Protein AF-A0AAU4BFC9-F1 (afdb_monomer_lite)

Sequence (122 aa):
MDCEIYEQSERIRELGVGISTLPNAVRELAELGLLDRLAAAGIPTRELIYAHRRGQEIMRNPCGRYAGFDYPQVSVHRGRLQGVLLEAVRGTARPGRRADRASAHRVRAGRGARPRRLQRPR

pLDDT: mean 82.02, std 22.93, range [33.09, 98.5]

Foldseek 3Di:
DKDKDWDQALDQALDAAKDKDAFVNLVVCVVLVLNVQLVVQFPQFQWDFDAPPVRDTPDIAGAAVNNPHPGTITTGRSSSVVVSVVVSQQVQFDDDDDDDDDRIDMGIGHDDDDDDDDDDDD

Secondary structure (DSSP, 8-state):
--EEEEESSSS------EEEE-HHHHHHHHHTT-HHHHHHHEEE--EEEEE-TTS-EEEEEE-GGGGT-SS--EEEEHHHHHHHHHHHHHHHBPPPPP--SSS-EEEEE--PPPPPP-PPP-

Radius of gyration: 18.98 Å; chains: 1; bounding box: 38×50×52 Å

Structure (mmCIF, N/CA/C/O backbone):
data_AF-A0AAU4BFC9-F1
#
_entry.id   AF-A0AAU4BFC9-F1
#
loop_
_atom_site.group_PDB
_atom_site.id
_atom_site.type_symbol
_atom_site.label_atom_id
_atom_site.label_alt_id
_atom_site.label_comp_id
_atom_site.label_asym_id
_atom_site.label_entity_id
_atom_site.label_seq_id
_atom_site.pdbx_PDB_ins_code
_atom_site.Cartn_x
_atom_site.Cartn_y
_atom_site.Cartn_z
_atom_site.occupancy
_atom_site.B_iso_or_equiv
_atom_site.auth_seq_id
_atom_site.auth_comp_id
_atom_site.auth_asym_id
_atom_site.auth_atom_id
_atom_site.pdbx_PDB_model_num
ATOM 1 N N . MET A 1 1 ? -8.289 -9.318 21.969 1.00 72.06 1 MET A N 1
ATOM 2 C CA . MET A 1 1 ? -8.025 -8.541 23.199 1.00 72.06 1 MET A CA 1
ATOM 3 C C . MET A 1 1 ? -8.770 -7.225 23.069 1.00 72.06 1 MET A C 1
ATOM 5 O O . MET A 1 1 ? -9.061 -6.859 21.936 1.00 72.06 1 MET A O 1
ATOM 9 N N . ASP A 1 2 ? -9.117 -6.572 24.173 1.00 84.25 2 ASP A N 1
ATOM 10 C CA . ASP A 1 2 ? -9.661 -5.210 24.113 1.00 84.25 2 ASP A CA 1
ATOM 11 C C . ASP A 1 2 ? -8.486 -4.225 24.017 1.00 84.25 2 ASP A C 1
ATOM 13 O O . ASP A 1 2 ? -7.453 -4.446 24.649 1.00 84.25 2 ASP A O 1
ATOM 17 N N . CYS A 1 3 ? -8.613 -3.188 23.185 1.00 85.12 3 CYS A N 1
ATOM 18 C CA . CYS A 1 3 ? -7.540 -2.231 22.905 1.00 85.12 3 CYS A CA 1
ATOM 19 C C . CYS A 1 3 ? -8.095 -0.805 22.798 1.00 85.12 3 CYS A C 1
ATOM 21 O O . CYS A 1 3 ? -9.174 -0.577 22.238 1.00 85.12 3 CYS A O 1
ATOM 23 N N . GLU A 1 4 ? -7.332 0.152 23.322 1.00 87.31 4 GLU A N 1
ATOM 24 C CA . GLU A 1 4 ? -7.572 1.583 23.168 1.00 87.31 4 GLU A CA 1
ATOM 25 C C . GLU A 1 4 ? -6.408 2.216 22.411 1.00 87.31 4 GLU A C 1
ATOM 27 O O . GLU A 1 4 ? -5.244 1.953 22.714 1.00 87.31 4 GLU A O 1
ATOM 32 N N . ILE A 1 5 ? -6.737 3.043 21.418 1.00 86.25 5 ILE A N 1
ATOM 33 C CA . ILE A 1 5 ? -5.764 3.742 20.580 1.00 86.25 5 ILE A CA 1
ATOM 34 C C . ILE A 1 5 ? -5.873 5.236 20.875 1.00 86.25 5 ILE A C 1
ATOM 36 O O . ILE A 1 5 ? -6.964 5.813 20.783 1.00 86.25 5 ILE A O 1
ATOM 40 N N . TYR A 1 6 ? -4.737 5.842 21.211 1.00 89.56 6 TYR A N 1
ATOM 41 C CA . TYR A 1 6 ? -4.594 7.270 21.468 1.00 89.56 6 TYR A CA 1
ATOM 42 C C . TYR A 1 6 ? -3.764 7.907 20.353 1.00 89.56 6 TYR A C 1
ATOM 44 O O . TYR A 1 6 ? -2.649 7.471 20.082 1.00 89.56 6 TYR A O 1
ATOM 52 N N . GLU A 1 7 ? -4.315 8.938 19.719 1.00 87.19 7 GLU A N 1
ATOM 53 C CA . GLU A 1 7 ? -3.626 9.773 18.733 1.00 87.19 7 GLU A CA 1
ATOM 54 C C . GLU A 1 7 ? -3.395 11.164 19.336 1.00 87.19 7 GLU A C 1
ATOM 56 O O . GLU A 1 7 ? -4.333 11.760 19.872 1.00 87.19 7 GLU A O 1
ATOM 61 N N . GLN A 1 8 ? -2.159 11.671 19.248 1.00 93.12 8 GLN A N 1
ATOM 62 C CA . GLN A 1 8 ? -1.773 12.982 19.788 1.00 93.12 8 GLN A CA 1
ATOM 63 C C . GLN A 1 8 ? -2.448 14.131 19.028 1.00 93.12 8 GLN A C 1
ATOM 65 O O . GLN A 1 8 ? -2.748 15.175 19.603 1.00 93.12 8 GLN A O 1
ATOM 70 N N . SER A 1 9 ? -2.661 13.960 17.726 1.00 88.94 9 SER A N 1
ATOM 71 C CA . SER A 1 9 ? -3.303 14.962 16.883 1.00 88.94 9 SER A CA 1
ATOM 72 C C . SER A 1 9 ? -4.764 15.166 17.289 1.00 88.94 9 SER A C 1
ATOM 74 O O . SER A 1 9 ? -5.519 14.206 17.438 1.00 88.94 9 SER A O 1
ATOM 76 N N . GLU A 1 10 ? -5.213 16.424 17.335 1.00 88.50 10 GLU A N 1
ATOM 77 C CA . GLU A 1 10 ? -6.614 16.752 17.652 1.00 88.50 10 GLU A CA 1
ATOM 78 C C . GLU A 1 10 ? -7.614 16.086 16.694 1.00 88.50 10 GLU A C 1
ATOM 80 O O . GLU A 1 10 ? -8.752 15.782 17.056 1.00 88.50 10 GLU A O 1
ATOM 85 N N . ARG A 1 11 ? -7.203 15.894 15.433 1.00 87.50 11 ARG A N 1
ATOM 86 C CA . ARG A 1 11 ? -7.994 15.242 14.387 1.00 87.50 11 ARG A CA 1
ATOM 87 C C . ARG A 1 11 ? -7.092 14.419 13.484 1.00 87.50 11 ARG A C 1
ATOM 89 O O . ARG A 1 11 ? -6.071 14.919 13.013 1.00 87.50 11 ARG A O 1
ATOM 96 N N . ILE A 1 12 ? -7.532 13.207 13.162 1.00 87.88 12 ILE A N 1
ATOM 97 C CA . ILE A 1 12 ? -6.913 12.397 12.113 1.00 87.88 12 ILE A CA 1
ATOM 98 C C . ILE A 1 12 ? -7.296 12.998 10.757 1.00 87.88 12 ILE A C 1
ATOM 100 O O . ILE A 1 12 ? -8.478 13.187 10.471 1.00 87.88 12 ILE A O 1
ATOM 104 N N . ARG A 1 13 ? -6.296 13.326 9.936 1.00 87.44 13 ARG A N 1
ATOM 105 C CA . ARG A 1 13 ? -6.465 13.923 8.603 1.00 87.44 13 ARG A CA 1
ATOM 106 C C . ARG A 1 13 ? -5.731 13.074 7.573 1.00 87.44 13 ARG A C 1
ATOM 108 O O . ARG A 1 13 ? -4.644 12.576 7.861 1.00 87.44 13 ARG A O 1
ATOM 115 N N . GLU A 1 14 ? -6.277 12.967 6.364 1.00 88.31 14 GLU A N 1
ATOM 116 C CA . GLU A 1 14 ? -5.657 12.235 5.250 1.00 88.31 14 GLU A CA 1
ATOM 117 C C . GLU A 1 14 ? -4.487 13.020 4.621 1.00 88.31 14 GLU A C 1
ATOM 119 O O . GLU A 1 14 ? -4.515 13.394 3.453 1.00 88.31 14 GLU A O 1
ATOM 124 N N . LEU A 1 15 ? -3.437 13.276 5.400 1.00 88.56 15 LEU A N 1
ATOM 125 C CA . LEU A 1 15 ? -2.226 13.966 4.949 1.00 88.56 15 LEU A CA 1
ATOM 126 C C . LEU A 1 15 ? -1.156 12.965 4.497 1.00 88.56 15 LEU A C 1
ATOM 128 O O . LEU A 1 15 ? -1.070 11.850 5.016 1.00 88.56 15 LEU A O 1
ATOM 132 N N . GLY A 1 16 ? -0.301 13.370 3.559 1.00 91.38 16 GLY A N 1
ATOM 133 C CA . GLY A 1 16 ? 0.888 12.610 3.182 1.00 91.38 16 GLY A CA 1
ATOM 134 C C . GLY A 1 16 ? 1.229 12.705 1.702 1.00 91.38 16 GLY A C 1
ATOM 135 O O . GLY A 1 16 ? 0.779 13.603 1.004 1.00 91.38 16 GLY A O 1
ATOM 136 N N . VAL A 1 17 ? 2.049 11.758 1.256 1.00 96.25 17 VAL A N 1
ATOM 137 C CA . VAL A 1 17 ? 2.439 11.554 -0.143 1.00 96.25 17 VAL A CA 1
ATOM 138 C C . VAL A 1 17 ? 2.178 10.098 -0.536 1.00 96.25 17 VAL A C 1
ATOM 140 O O . VAL A 1 17 ? 1.720 9.296 0.286 1.00 96.25 17 VAL A O 1
ATOM 143 N N . GLY A 1 18 ? 2.450 9.751 -1.795 1.00 97.12 18 GLY A N 1
ATOM 144 C CA . GLY A 1 18 ? 2.407 8.368 -2.264 1.00 97.12 18 GLY A CA 1
ATOM 145 C C . GLY A 1 18 ? 3.435 7.491 -1.547 1.00 97.12 18 GLY A C 1
ATOM 146 O O . GLY A 1 18 ? 4.599 7.862 -1.420 1.00 97.12 18 GLY A O 1
ATOM 147 N N . ILE A 1 19 ? 2.997 6.321 -1.092 1.00 97.75 19 ILE A N 1
ATOM 148 C CA . ILE A 1 19 ? 3.837 5.267 -0.520 1.00 97.75 19 ILE A CA 1
ATOM 149 C C . ILE A 1 19 ? 3.546 3.942 -1.225 1.00 97.75 19 ILE A C 1
ATOM 151 O O . ILE A 1 19 ? 2.500 3.784 -1.853 1.00 97.75 19 ILE A O 1
ATOM 155 N N . SER A 1 20 ? 4.459 2.980 -1.106 1.00 97.44 20 SER A N 1
ATOM 156 C CA . SER A 1 20 ? 4.253 1.623 -1.619 1.00 97.44 20 SER A CA 1
ATOM 157 C C . SER A 1 20 ? 4.016 0.645 -0.475 1.00 97.44 20 SER A C 1
ATOM 159 O O . SER A 1 20 ? 4.846 0.509 0.420 1.00 97.44 20 SER A O 1
ATOM 161 N N . THR A 1 21 ? 2.889 -0.056 -0.518 1.00 97.94 21 THR A N 1
ATOM 162 C CA . THR A 1 21 ? 2.569 -1.176 0.365 1.00 97.94 21 THR A CA 1
ATOM 163 C C . THR A 1 21 ? 2.989 -2.468 -0.329 1.00 97.94 21 THR A C 1
ATOM 165 O O . THR A 1 21 ? 2.431 -2.840 -1.362 1.00 97.94 21 THR A O 1
ATOM 168 N N . LEU A 1 22 ? 4.017 -3.123 0.211 1.00 98.00 22 LEU A N 1
ATOM 169 C CA . LEU A 1 22 ? 4.605 -4.339 -0.357 1.00 98.00 22 LEU A CA 1
ATOM 170 C C . LEU A 1 22 ? 3.719 -5.578 -0.123 1.00 98.00 22 LEU A C 1
ATOM 172 O O . LEU A 1 22 ? 2.897 -5.565 0.798 1.00 98.00 22 LEU A O 1
ATOM 176 N N . PRO A 1 23 ? 3.894 -6.666 -0.904 1.00 98.38 23 PRO A N 1
ATOM 177 C CA . PRO A 1 23 ? 3.015 -7.839 -0.852 1.00 98.38 23 PRO A CA 1
ATOM 178 C C . PRO A 1 23 ? 2.842 -8.457 0.540 1.00 98.38 23 PRO A C 1
ATOM 180 O O . PRO A 1 23 ? 1.743 -8.874 0.891 1.00 98.38 23 PRO A O 1
ATOM 183 N N . ASN A 1 24 ? 3.895 -8.475 1.359 1.00 98.12 24 ASN A N 1
ATOM 184 C CA . ASN A 1 24 ? 3.832 -8.974 2.734 1.00 98.12 24 ASN A CA 1
ATOM 185 C C . ASN A 1 24 ? 2.905 -8.130 3.623 1.00 98.12 24 ASN A C 1
ATOM 187 O O . ASN A 1 24 ? 2.107 -8.688 4.362 1.00 98.12 24 ASN A O 1
ATOM 191 N N . ALA A 1 25 ? 2.953 -6.801 3.521 1.00 97.94 25 ALA A N 1
ATOM 192 C CA . ALA A 1 25 ? 2.036 -5.926 4.245 1.00 97.94 25 ALA A CA 1
ATOM 193 C C . ALA A 1 25 ? 0.604 -6.029 3.693 1.00 97.94 25 ALA A C 1
ATOM 195 O O . ALA A 1 25 ? -0.360 -6.023 4.457 1.00 97.94 25 ALA A O 1
ATOM 196 N N . VAL A 1 26 ? 0.453 -6.171 2.371 1.00 98.19 26 VAL A N 1
ATOM 197 C CA . VAL A 1 26 ? -0.861 -6.379 1.743 1.00 98.19 26 VAL A CA 1
ATOM 198 C C . VAL A 1 26 ? -1.492 -7.702 2.179 1.00 98.19 26 VAL A C 1
ATOM 200 O O . VAL A 1 26 ? -2.704 -7.734 2.381 1.00 98.19 26 VAL A O 1
ATOM 203 N N . ARG A 1 27 ? -0.703 -8.765 2.388 1.00 98.31 27 ARG A N 1
ATOM 204 C CA . ARG A 1 27 ? -1.187 -10.030 2.962 1.00 98.31 27 ARG A CA 1
ATOM 205 C C . ARG A 1 27 ? -1.855 -9.807 4.316 1.00 98.31 27 ARG A C 1
ATOM 207 O O . ARG A 1 27 ? -2.999 -10.211 4.485 1.00 98.31 27 ARG A O 1
ATOM 214 N N . GLU A 1 28 ? -1.189 -9.118 5.241 1.00 98.00 28 GLU A N 1
ATOM 215 C CA . GLU A 1 28 ? -1.751 -8.848 6.575 1.00 98.00 28 GLU A CA 1
ATOM 216 C C . GLU A 1 28 ? -3.056 -8.042 6.482 1.00 98.00 28 GLU A C 1
ATOM 218 O O . GLU A 1 28 ? -4.050 -8.349 7.136 1.00 98.00 28 GLU A O 1
ATOM 223 N N . LEU A 1 29 ? -3.098 -7.033 5.606 1.00 96.81 29 LEU A N 1
ATOM 224 C CA . LEU A 1 29 ? -4.316 -6.254 5.370 1.00 96.81 29 LEU A CA 1
ATOM 225 C C . LEU A 1 29 ? -5.433 -7.099 4.740 1.00 96.81 29 LEU A C 1
ATOM 227 O O . LEU A 1 29 ? -6.609 -6.884 5.036 1.00 96.81 29 LEU A O 1
ATOM 231 N N . ALA A 1 30 ? -5.092 -8.074 3.898 1.00 96.75 30 ALA A N 1
ATOM 232 C CA . ALA A 1 30 ? -6.051 -9.009 3.331 1.00 96.75 30 ALA A CA 1
ATOM 233 C C . ALA A 1 30 ? -6.620 -9.969 4.384 1.00 96.75 30 ALA A C 1
ATOM 235 O O . ALA A 1 30 ? -7.825 -10.212 4.375 1.00 96.75 30 ALA A O 1
ATOM 236 N N . GLU A 1 31 ? -5.802 -10.455 5.323 1.00 96.50 31 GLU A N 1
ATOM 237 C CA . GLU A 1 31 ? -6.268 -11.264 6.461 1.00 96.50 31 GLU A CA 1
ATOM 238 C C . GLU A 1 31 ? -7.240 -10.491 7.365 1.00 96.50 31 GLU A C 1
ATOM 240 O O . GLU A 1 31 ? -8.164 -11.071 7.937 1.00 96.50 31 GLU A O 1
ATOM 245 N N . LEU A 1 32 ? -7.097 -9.164 7.421 1.00 94.88 32 LEU A N 1
ATOM 246 C CA . LEU A 1 32 ? -8.034 -8.253 8.084 1.00 94.88 32 LEU A CA 1
ATOM 247 C C . LEU A 1 32 ? -9.271 -7.898 7.231 1.00 94.88 32 LEU A C 1
ATOM 249 O O . LEU A 1 32 ? -10.103 -7.100 7.664 1.00 94.88 32 LEU A O 1
ATOM 253 N N . GLY A 1 33 ? -9.412 -8.461 6.026 1.00 95.75 33 GLY A N 1
ATOM 254 C CA . GLY A 1 33 ? -10.533 -8.197 5.117 1.00 95.75 33 GLY A CA 1
ATOM 255 C C . GLY A 1 33 ? -10.484 -6.825 4.433 1.00 95.75 33 GLY A C 1
ATOM 256 O O . GLY A 1 33 ? -11.514 -6.320 3.990 1.00 95.75 33 GLY A O 1
ATOM 257 N N . LEU A 1 34 ? -9.308 -6.193 4.359 1.00 97.19 34 LEU A N 1
ATOM 258 C CA . LEU A 1 34 ? -9.134 -4.835 3.829 1.00 97.19 34 LEU A CA 1
ATOM 259 C C . LEU A 1 34 ? -8.570 -4.789 2.405 1.00 97.19 34 LEU A C 1
ATOM 261 O O . LEU A 1 34 ? -8.355 -3.694 1.888 1.00 97.19 34 LEU A O 1
ATOM 265 N N . LEU A 1 35 ? -8.349 -5.938 1.757 1.00 95.62 35 LEU A N 1
ATOM 266 C CA . LEU A 1 35 ? -7.718 -6.002 0.434 1.00 95.62 35 LEU A CA 1
ATOM 267 C C . LEU A 1 35 ? -8.462 -5.168 -0.617 1.00 95.62 35 LEU A C 1
ATOM 269 O O . LEU A 1 35 ? -7.840 -4.347 -1.286 1.00 95.62 35 LEU A O 1
ATOM 273 N N . ASP A 1 36 ? -9.782 -5.321 -0.721 1.00 95.62 36 ASP A N 1
ATOM 274 C CA . ASP A 1 36 ? -10.577 -4.600 -1.724 1.00 95.62 36 ASP A CA 1
ATOM 275 C C . ASP A 1 36 ? -10.616 -3.094 -1.443 1.00 95.62 36 ASP A C 1
ATOM 277 O O . ASP A 1 36 ? -10.535 -2.277 -2.358 1.00 95.62 36 ASP A O 1
ATOM 281 N N . ARG A 1 37 ? -10.663 -2.708 -0.161 1.00 96.69 37 ARG A N 1
ATOM 282 C CA . ARG A 1 37 ? -10.614 -1.296 0.251 1.00 96.69 37 ARG A CA 1
ATOM 283 C C . ARG A 1 37 ? -9.261 -0.670 -0.069 1.00 96.69 37 ARG A C 1
ATOM 285 O O . ARG A 1 37 ? -9.208 0.466 -0.529 1.00 96.69 37 ARG A O 1
ATOM 292 N N . LEU A 1 38 ? -8.174 -1.411 0.149 1.00 97.25 38 LEU A N 1
ATOM 293 C CA . LEU A 1 38 ? -6.831 -0.983 -0.224 1.00 97.25 38 LEU A CA 1
ATOM 294 C C . LEU A 1 38 ? -6.693 -0.848 -1.744 1.00 97.25 38 LEU A C 1
ATOM 296 O O . LEU A 1 38 ? -6.151 0.148 -2.217 1.00 97.25 38 LEU A O 1
ATOM 300 N N . ALA A 1 39 ? -7.203 -1.822 -2.501 1.00 95.06 39 ALA A N 1
ATOM 301 C CA . ALA A 1 39 ? -7.172 -1.807 -3.960 1.00 95.06 39 ALA A CA 1
ATOM 302 C C . ALA A 1 39 ? -7.989 -0.646 -4.548 1.00 95.06 39 ALA A C 1
ATOM 304 O O . ALA A 1 39 ? -7.565 -0.057 -5.533 1.00 95.06 39 ALA A O 1
ATOM 305 N N . ALA A 1 40 ? -9.111 -0.272 -3.926 1.00 97.00 40 ALA A N 1
ATOM 306 C CA . ALA A 1 40 ? -9.897 0.899 -4.322 1.00 97.00 40 ALA A CA 1
ATOM 307 C C . ALA A 1 40 ? -9.222 2.237 -3.959 1.00 97.00 40 ALA A C 1
ATOM 309 O O . ALA A 1 40 ? -9.482 3.258 -4.593 1.00 97.00 40 ALA A O 1
ATOM 310 N N . ALA A 1 41 ? -8.368 2.249 -2.932 1.00 97.00 41 ALA A N 1
ATOM 311 C CA . ALA A 1 41 ? -7.686 3.448 -2.449 1.00 97.00 41 ALA A CA 1
ATOM 312 C C . ALA A 1 41 ? -6.343 3.730 -3.148 1.00 97.00 41 ALA A C 1
ATOM 314 O O . ALA A 1 41 ? -5.789 4.821 -2.983 1.00 97.00 41 ALA A O 1
ATOM 315 N N . GLY A 1 42 ? -5.797 2.762 -3.887 1.00 97.25 42 GLY A N 1
ATOM 316 C CA . GLY A 1 42 ? -4.478 2.839 -4.508 1.00 97.25 42 GLY A CA 1
ATOM 317 C C . GLY A 1 42 ? -4.417 2.163 -5.874 1.00 97.25 42 GLY A C 1
ATOM 318 O O . GLY A 1 42 ? -5.430 1.830 -6.475 1.00 97.25 42 GLY A O 1
ATOM 319 N N . ILE A 1 43 ? -3.199 1.971 -6.373 1.00 97.94 43 ILE A N 1
ATOM 320 C CA . ILE A 1 43 ? -2.928 1.365 -7.677 1.00 97.94 43 ILE A CA 1
ATOM 321 C C . ILE A 1 43 ? -2.125 0.081 -7.456 1.00 97.94 43 ILE A C 1
ATOM 323 O O . ILE A 1 43 ? -1.030 0.156 -6.893 1.00 97.94 43 ILE A O 1
ATOM 327 N N . PRO A 1 44 ? -2.613 -1.091 -7.903 1.00 97.00 44 PRO A N 1
ATOM 328 C CA . PRO A 1 44 ? -1.814 -2.310 -7.964 1.00 97.00 44 PRO A CA 1
ATOM 329 C C . PRO A 1 44 ? -0.653 -2.129 -8.951 1.00 97.00 44 PRO A C 1
ATOM 331 O O . PRO A 1 44 ? -0.828 -2.190 -10.169 1.00 97.00 44 PRO A O 1
ATOM 334 N N . THR A 1 45 ? 0.539 -1.868 -8.425 1.00 97.69 45 THR A N 1
ATOM 335 C CA . THR A 1 45 ? 1.735 -1.555 -9.203 1.00 97.69 45 THR A CA 1
ATOM 336 C C . THR A 1 45 ? 2.155 -2.772 -10.013 1.00 97.69 45 THR A C 1
ATOM 338 O O . THR A 1 45 ? 2.399 -3.846 -9.458 1.00 97.69 45 THR A O 1
ATOM 341 N N . ARG A 1 46 ? 2.24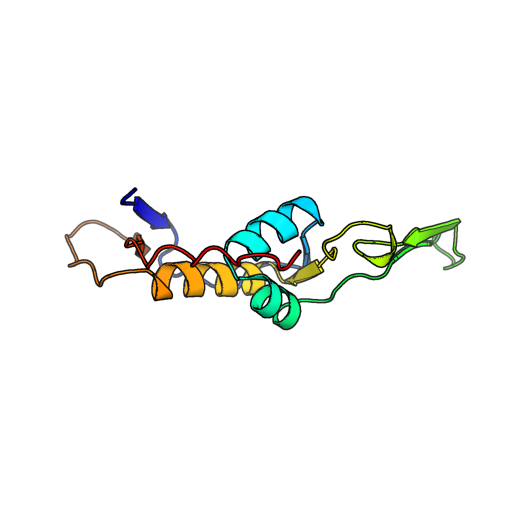9 -2.603 -11.335 1.00 97.81 46 ARG A N 1
ATOM 342 C CA . ARG A 1 46 ? 2.647 -3.679 -12.248 1.00 97.81 46 ARG A CA 1
ATOM 343 C C . ARG A 1 46 ? 4.153 -3.859 -12.327 1.00 97.81 46 ARG A C 1
ATOM 345 O O . ARG A 1 46 ? 4.627 -4.989 -12.384 1.00 97.81 46 ARG A O 1
ATOM 352 N N . GLU A 1 47 ? 4.885 -2.757 -12.345 1.00 97.81 47 GLU A N 1
ATOM 353 C CA . GLU A 1 47 ? 6.314 -2.752 -12.617 1.00 97.81 47 GLU A CA 1
ATOM 354 C C . GLU A 1 47 ? 7.003 -1.521 -12.035 1.00 97.81 47 GLU A C 1
ATOM 356 O O . GLU A 1 47 ? 6.376 -0.496 -11.763 1.00 97.81 47 GLU A O 1
ATOM 361 N N . LEU A 1 48 ? 8.312 -1.655 -11.870 1.00 97.38 48 LEU A N 1
ATOM 362 C CA . LEU A 1 48 ? 9.251 -0.622 -11.482 1.00 97.38 48 LEU A CA 1
ATOM 363 C C . LEU A 1 48 ? 10.278 -0.479 -12.603 1.00 97.38 48 LEU A C 1
ATOM 365 O O . LEU A 1 48 ? 10.924 -1.455 -12.987 1.00 97.38 48 LEU A O 1
ATOM 369 N N . ILE A 1 49 ? 10.438 0.743 -13.100 1.00 97.88 49 ILE A N 1
ATOM 370 C CA . ILE A 1 49 ? 11.364 1.071 -14.181 1.00 97.88 49 ILE A CA 1
ATOM 371 C C . ILE A 1 49 ? 12.438 2.004 -13.634 1.00 97.88 49 ILE A C 1
ATOM 373 O O . ILE A 1 49 ? 12.135 3.056 -13.070 1.00 97.88 49 ILE A O 1
ATOM 377 N N . TYR A 1 50 ? 13.695 1.635 -13.851 1.00 97.81 50 TYR A N 1
ATOM 378 C CA . TYR A 1 50 ? 14.832 2.525 -13.680 1.00 97.81 50 TYR A CA 1
ATOM 379 C C . TYR A 1 50 ? 15.240 3.050 -15.049 1.00 97.81 50 TYR A C 1
ATOM 381 O O . TYR A 1 50 ? 15.617 2.276 -15.927 1.00 97.81 50 TYR A O 1
ATOM 389 N N . ALA A 1 51 ? 15.194 4.367 -15.218 1.00 98.31 51 ALA A N 1
ATOM 390 C CA . ALA A 1 51 ? 15.656 5.054 -16.414 1.00 98.31 51 ALA A CA 1
ATOM 391 C C . ALA A 1 51 ? 16.735 6.072 -16.037 1.00 98.31 51 ALA A C 1
ATOM 393 O O . ALA A 1 51 ? 16.694 6.669 -14.960 1.00 98.31 51 ALA A O 1
ATOM 394 N N . HIS A 1 52 ? 17.713 6.286 -16.915 1.00 97.38 52 HIS A N 1
ATOM 395 C CA . HIS A 1 52 ? 18.691 7.355 -16.695 1.00 97.38 52 HIS A CA 1
ATOM 396 C C . HIS A 1 52 ? 18.110 8.719 -17.108 1.00 97.38 52 HIS A C 1
ATOM 398 O O . HIS A 1 52 ? 17.038 8.817 -17.699 1.00 97.38 52 HIS A O 1
ATOM 404 N N . ARG A 1 53 ? 18.861 9.801 -16.871 1.00 97.25 53 ARG A N 1
ATOM 405 C CA . ARG A 1 53 ? 18.424 11.195 -17.100 1.00 97.25 53 ARG A CA 1
ATOM 406 C C . ARG A 1 53 ? 17.950 11.559 -18.519 1.00 97.25 53 ARG A C 1
ATOM 408 O O . ARG A 1 53 ? 17.407 12.642 -18.684 1.00 97.25 53 ARG A O 1
ATOM 415 N N . ARG A 1 54 ? 18.197 10.726 -19.543 1.00 97.75 54 ARG A N 1
ATOM 416 C CA . ARG A 1 54 ? 17.676 10.939 -20.916 1.00 97.75 54 ARG A CA 1
ATOM 417 C C . ARG A 1 54 ? 16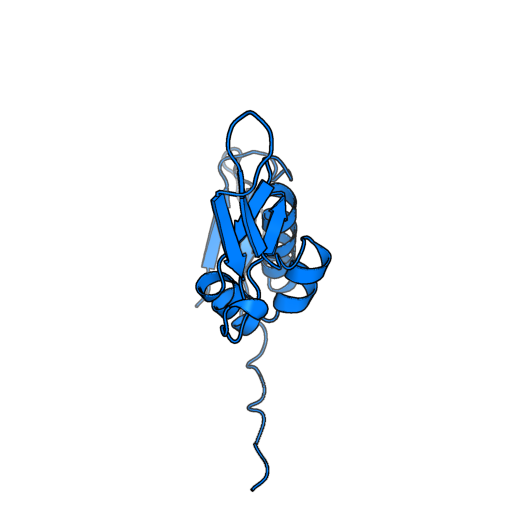.458 10.057 -21.224 1.00 97.75 54 ARG A C 1
ATOM 419 O O . ARG A 1 54 ? 16.051 9.984 -22.376 1.00 97.75 54 ARG A O 1
ATOM 426 N N . GLY A 1 55 ? 15.915 9.373 -20.217 1.00 96.81 55 GLY A N 1
ATOM 427 C CA . GLY A 1 55 ? 14.704 8.567 -20.309 1.00 96.81 55 GLY A CA 1
ATOM 428 C C . GLY A 1 55 ? 14.878 7.155 -20.868 1.00 96.81 55 GLY A C 1
ATOM 429 O O . GLY A 1 55 ? 13.875 6.458 -20.956 1.00 96.81 55 GLY A O 1
ATOM 430 N N . GLN A 1 56 ? 16.088 6.698 -21.232 1.00 98.12 56 GLN A N 1
ATOM 431 C CA . GLN A 1 56 ? 16.239 5.306 -21.683 1.00 98.12 56 GLN A CA 1
ATOM 432 C C . GLN A 1 56 ? 16.191 4.365 -20.477 1.00 98.12 56 GLN A C 1
ATOM 434 O O . GLN A 1 56 ? 16.740 4.665 -19.410 1.00 98.12 56 GLN A O 1
ATOM 439 N N . GLU A 1 57 ? 15.506 3.238 -20.645 1.00 98.12 57 GLU A N 1
ATOM 440 C CA . GLU A 1 57 ? 15.395 2.225 -19.603 1.00 98.12 57 GLU A CA 1
ATOM 441 C C . GLU A 1 57 ? 16.735 1.526 -19.383 1.00 98.12 57 GLU A C 1
ATOM 443 O O . GLU A 1 57 ? 17.392 1.085 -20.322 1.00 98.12 57 GLU A O 1
ATOM 448 N N . ILE A 1 58 ? 17.119 1.420 -18.116 1.00 98.06 58 ILE A N 1
ATOM 449 C CA . ILE A 1 58 ? 18.255 0.625 -17.651 1.00 98.06 58 ILE A CA 1
ATOM 450 C C . ILE A 1 58 ? 17.754 -0.751 -17.213 1.00 98.06 58 ILE A C 1
ATOM 452 O O . ILE A 1 58 ? 18.375 -1.769 -17.502 1.00 98.06 58 ILE A O 1
ATOM 456 N N . MET A 1 59 ? 16.636 -0.777 -16.483 1.00 98.06 59 MET A N 1
ATOM 457 C CA . MET A 1 59 ? 16.081 -1.989 -15.892 1.00 98.06 59 MET A CA 1
ATOM 458 C C . MET A 1 59 ? 14.575 -1.845 -15.699 1.00 98.06 59 MET A C 1
ATOM 460 O O . MET A 1 59 ? 14.086 -0.778 -15.321 1.00 98.06 59 MET A O 1
ATOM 464 N N . ARG A 1 60 ? 13.860 -2.953 -15.888 1.00 97.94 60 ARG A N 1
ATOM 465 C CA . ARG A 1 60 ? 12.430 -3.090 -15.626 1.00 97.94 60 ARG A CA 1
ATOM 466 C C . ARG A 1 60 ? 12.205 -4.344 -14.796 1.00 97.94 60 ARG A C 1
ATOM 468 O O . ARG A 1 60 ? 12.546 -5.436 -15.241 1.00 97.94 60 ARG A O 1
ATOM 475 N N . ASN A 1 61 ? 11.584 -4.184 -13.634 1.00 97.75 61 ASN A N 1
ATOM 476 C CA . ASN A 1 61 ? 11.231 -5.295 -12.758 1.00 97.75 61 ASN A CA 1
ATOM 477 C C . ASN A 1 61 ? 9.713 -5.352 -12.584 1.00 97.75 61 ASN A C 1
ATOM 479 O O . ASN A 1 61 ? 9.105 -4.314 -12.315 1.00 97.75 61 ASN A O 1
ATOM 483 N N . PRO A 1 62 ? 9.078 -6.530 -12.688 1.00 98.19 62 PRO A N 1
ATOM 484 C CA . PRO A 1 62 ? 7.679 -6.658 -12.315 1.00 98.19 62 PRO A CA 1
ATOM 485 C C . PRO A 1 62 ? 7.497 -6.430 -10.803 1.00 98.19 62 PRO A C 1
ATOM 487 O O . PRO A 1 62 ? 8.433 -6.579 -10.015 1.00 98.19 62 PRO A O 1
ATOM 490 N N . CYS A 1 63 ? 6.279 -6.093 -10.379 1.00 98.12 63 CYS A N 1
ATOM 491 C CA . CYS A 1 63 ? 5.922 -5.869 -8.977 1.00 98.12 63 CYS A CA 1
ATOM 492 C C . CYS A 1 63 ? 4.710 -6.709 -8.558 1.00 98.12 63 CYS A C 1
ATOM 494 O O . CYS A 1 63 ? 3.856 -7.068 -9.371 1.00 98.12 63 CYS A O 1
ATOM 496 N N . GLY A 1 64 ? 4.608 -7.000 -7.257 1.00 98.00 64 GLY A N 1
ATOM 497 C CA . GLY A 1 64 ? 3.452 -7.693 -6.685 1.00 98.00 64 GLY A CA 1
ATOM 498 C C . GLY A 1 64 ? 3.112 -8.997 -7.403 1.00 98.00 64 GLY A C 1
ATOM 499 O O . GLY A 1 64 ? 3.982 -9.830 -7.645 1.00 98.00 64 GLY A O 1
ATOM 500 N N . ARG A 1 65 ? 1.848 -9.143 -7.811 1.00 97.75 65 ARG A N 1
ATOM 501 C CA . ARG A 1 65 ? 1.371 -10.334 -8.532 1.00 97.75 65 ARG A CA 1
ATOM 502 C C . ARG A 1 65 ? 2.114 -10.603 -9.832 1.00 97.75 65 ARG A C 1
ATOM 504 O O . ARG A 1 65 ? 2.304 -11.754 -10.203 1.00 97.75 65 ARG A O 1
ATOM 511 N N . TYR A 1 66 ? 2.582 -9.556 -10.501 1.00 97.56 66 TYR A N 1
ATOM 512 C CA . TYR A 1 66 ? 3.326 -9.699 -11.747 1.00 97.56 66 TYR A CA 1
ATOM 513 C C . TYR A 1 66 ? 4.750 -10.216 -11.517 1.00 97.56 66 TYR A C 1
ATOM 515 O O . TYR A 1 66 ? 5.360 -10.738 -12.442 1.00 97.56 66 TYR A O 1
ATOM 523 N N . ALA A 1 67 ? 5.271 -10.090 -10.292 1.00 97.38 67 ALA A N 1
ATOM 524 C CA . ALA A 1 67 ? 6.559 -10.642 -9.878 1.00 97.38 67 ALA A CA 1
ATOM 525 C C . ALA A 1 67 ? 6.447 -12.051 -9.264 1.00 97.38 67 ALA A C 1
ATOM 527 O O . ALA A 1 67 ? 7.437 -12.567 -8.757 1.00 97.38 67 ALA A O 1
ATOM 528 N N . GLY A 1 68 ? 5.256 -12.664 -9.283 1.00 97.88 68 GLY A N 1
ATOM 529 C CA . GLY A 1 68 ? 5.022 -14.012 -8.756 1.00 97.88 68 GLY A CA 1
ATOM 530 C C . GLY A 1 68 ? 4.589 -14.082 -7.287 1.00 97.88 68 GLY A C 1
ATOM 531 O O . GLY A 1 68 ? 4.533 -15.176 -6.737 1.00 97.88 68 GLY A O 1
ATOM 532 N N . PHE A 1 69 ? 4.266 -12.957 -6.640 1.00 98.12 69 PHE A N 1
ATOM 533 C CA . PHE A 1 69 ? 3.684 -12.965 -5.290 1.00 98.12 69 PHE A CA 1
ATOM 534 C C . PHE A 1 69 ? 2.164 -13.192 -5.323 1.00 98.12 69 PHE A C 1
ATOM 536 O O . PHE A 1 69 ? 1.482 -12.729 -6.234 1.00 98.12 69 PHE A O 1
ATOM 543 N N . ASP A 1 70 ? 1.594 -13.791 -4.276 1.00 97.81 70 ASP A N 1
ATOM 544 C CA . ASP A 1 70 ? 0.133 -13.980 -4.167 1.00 97.81 70 ASP A CA 1
ATOM 545 C C . ASP A 1 70 ? -0.637 -12.645 -4.046 1.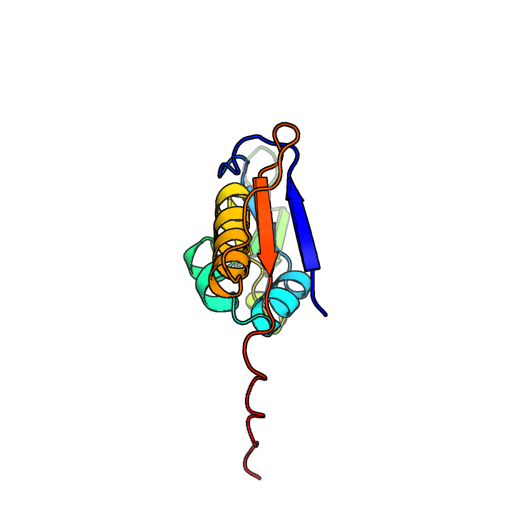00 97.81 70 ASP A C 1
ATOM 547 O O . ASP A 1 70 ? -1.784 -12.489 -4.491 1.00 97.81 70 ASP A O 1
ATOM 551 N N . TYR A 1 71 ? 0.013 -11.637 -3.461 1.00 98.19 71 TYR A N 1
ATOM 552 C CA . TYR A 1 71 ? -0.578 -10.336 -3.159 1.00 98.19 71 TYR A CA 1
ATOM 553 C C . TYR A 1 71 ? 0.020 -9.223 -4.026 1.00 98.19 71 TYR A C 1
ATOM 555 O O . TYR A 1 71 ? 1.203 -9.264 -4.379 1.00 98.19 71 TYR A O 1
ATOM 563 N N . PRO A 1 72 ? -0.781 -8.206 -4.396 1.00 98.00 72 PRO A N 1
ATOM 564 C CA . PRO A 1 72 ? -0.271 -7.083 -5.163 1.00 98.00 72 PRO A CA 1
ATOM 565 C C . PRO A 1 72 ? 0.672 -6.232 -4.309 1.00 98.00 72 PRO A C 1
ATOM 567 O O . PRO A 1 72 ? 0.549 -6.163 -3.090 1.00 98.00 72 PRO A O 1
ATOM 570 N N . GLN A 1 73 ? 1.578 -5.531 -4.980 1.00 98.50 73 GLN A N 1
ATOM 571 C CA . GLN A 1 73 ? 2.189 -4.327 -4.439 1.00 98.50 73 GLN A CA 1
ATOM 572 C C . GLN A 1 73 ? 1.244 -3.176 -4.774 1.00 98.50 73 GLN A C 1
ATOM 574 O O . GLN A 1 73 ? 0.800 -3.080 -5.917 1.00 98.50 73 GLN A O 1
ATOM 579 N N . VAL A 1 74 ? 0.906 -2.335 -3.801 1.00 98.44 74 VAL A N 1
ATOM 580 C CA . VAL A 1 74 ? -0.043 -1.232 -4.001 1.00 98.44 74 VAL A CA 1
ATOM 581 C C . VAL A 1 74 ? 0.652 0.094 -3.740 1.00 98.44 74 VAL A C 1
ATOM 583 O O . VAL A 1 74 ? 1.119 0.341 -2.631 1.00 98.44 74 VAL A O 1
ATOM 586 N N . SER A 1 75 ? 0.698 0.970 -4.740 1.00 98.38 75 SER A N 1
ATOM 587 C CA . SER A 1 75 ? 1.062 2.373 -4.545 1.00 98.38 75 SER A CA 1
ATOM 588 C C . SER A 1 75 ? -0.179 3.159 -4.121 1.00 98.38 75 SER A C 1
ATOM 590 O O . SER A 1 75 ? -1.171 3.203 -4.843 1.00 98.38 75 SER A O 1
ATOM 592 N N . VAL A 1 76 ? -0.151 3.767 -2.936 1.00 98.12 76 VAL A N 1
ATOM 593 C CA . VAL A 1 76 ? -1.311 4.414 -2.305 1.00 98.12 76 VAL A CA 1
ATOM 594 C C . VAL A 1 76 ? -0.902 5.732 -1.656 1.00 98.12 76 VAL A C 1
ATOM 596 O O . VAL A 1 76 ? 0.195 5.860 -1.116 1.00 98.12 76 VAL A O 1
ATOM 599 N N . HIS A 1 77 ? -1.780 6.734 -1.676 1.00 98.00 77 HIS A N 1
ATOM 600 C CA . HIS A 1 77 ? -1.564 7.950 -0.894 1.00 98.00 77 HIS A CA 1
ATOM 601 C C . HIS A 1 77 ? -1.634 7.616 0.602 1.00 98.00 77 HIS A C 1
ATOM 603 O O . HIS A 1 77 ? -2.637 7.060 1.054 1.00 98.00 77 HIS A O 1
ATOM 609 N N . ARG A 1 78 ? -0.620 7.979 1.402 1.00 97.38 78 ARG A N 1
ATOM 610 C CA . ARG A 1 78 ? -0.565 7.596 2.828 1.00 97.38 78 ARG A CA 1
ATOM 611 C C . ARG A 1 78 ? -1.834 7.976 3.591 1.00 97.38 78 ARG A C 1
ATOM 613 O O . ARG A 1 78 ? -2.328 7.185 4.388 1.00 97.38 78 ARG A O 1
ATOM 620 N N . GLY A 1 79 ? -2.379 9.163 3.324 1.00 96.62 79 GLY A N 1
ATOM 621 C CA . GLY A 1 79 ? -3.629 9.619 3.932 1.00 96.62 79 GLY A CA 1
ATOM 622 C C . GLY A 1 79 ? -4.827 8.714 3.618 1.00 96.62 79 GLY A C 1
ATOM 623 O O . GLY A 1 79 ? -5.629 8.446 4.504 1.00 96.62 79 GLY A O 1
ATOM 624 N N . ARG A 1 80 ? -4.906 8.165 2.399 1.00 96.94 80 ARG A N 1
ATOM 625 C CA . ARG A 1 80 ? -5.978 7.243 1.993 1.00 96.94 80 ARG A CA 1
ATOM 626 C C . ARG A 1 80 ? -5.844 5.892 2.686 1.00 96.94 80 ARG A C 1
ATOM 628 O O . ARG A 1 80 ? -6.835 5.359 3.174 1.00 96.94 80 ARG A O 1
ATOM 635 N N . LEU A 1 81 ? -4.618 5.371 2.798 1.00 97.06 81 LEU A N 1
ATOM 636 C CA . LEU A 1 81 ? -4.353 4.165 3.588 1.00 97.06 81 LEU A CA 1
ATOM 637 C C . LEU A 1 81 ? -4.766 4.368 5.054 1.00 97.06 81 LEU A C 1
ATOM 639 O O . LEU A 1 81 ? -5.426 3.509 5.635 1.00 97.06 81 LEU A O 1
ATOM 643 N N . GLN A 1 82 ? -4.432 5.523 5.638 1.00 96.38 82 GLN A N 1
ATOM 644 C CA . GLN A 1 82 ? -4.855 5.876 6.993 1.00 96.38 82 GLN A CA 1
ATOM 645 C C . GLN A 1 82 ? -6.384 5.930 7.125 1.00 96.38 82 GLN A C 1
ATOM 647 O O . GLN A 1 82 ? -6.910 5.434 8.118 1.00 96.38 82 GLN A O 1
ATOM 652 N N . GLY A 1 83 ? -7.094 6.465 6.128 1.00 94.62 83 GLY A N 1
ATOM 653 C CA . GLY A 1 83 ? -8.558 6.447 6.070 1.00 94.62 83 GLY A CA 1
ATOM 654 C C . GLY A 1 83 ? -9.130 5.026 6.076 1.00 94.62 83 GLY A C 1
ATOM 655 O O . GLY A 1 83 ? -9.979 4.712 6.908 1.00 94.62 83 GLY A O 1
ATOM 656 N N . VAL A 1 84 ? -8.606 4.129 5.229 1.00 95.38 84 VAL A N 1
ATOM 657 C CA . VAL A 1 84 ? -9.020 2.710 5.190 1.00 95.38 84 VAL A CA 1
ATOM 658 C C . VAL A 1 84 ? -8.869 2.043 6.561 1.00 95.38 84 VAL A C 1
ATOM 660 O O . VAL A 1 84 ? -9.782 1.348 7.015 1.00 95.38 84 VAL A O 1
ATOM 663 N N . LEU A 1 85 ? -7.739 2.272 7.235 1.00 94.81 85 LEU A N 1
ATOM 664 C CA . LEU A 1 85 ? -7.466 1.717 8.561 1.00 94.81 85 LEU A CA 1
ATOM 665 C C . LEU A 1 85 ? -8.373 2.326 9.635 1.00 94.81 85 LEU A C 1
ATOM 667 O O . LEU A 1 85 ? -8.938 1.598 10.450 1.00 94.81 85 LEU A O 1
ATOM 671 N N . LEU A 1 86 ? -8.550 3.648 9.627 1.00 93.62 86 LEU A N 1
ATOM 672 C CA . LEU A 1 86 ? -9.392 4.348 10.594 1.00 93.62 86 LEU A CA 1
ATOM 673 C C . LEU A 1 86 ? -10.839 3.853 10.535 1.00 93.62 86 LEU A C 1
ATOM 675 O O . LEU A 1 86 ? -11.434 3.567 11.575 1.00 93.62 86 LEU A O 1
ATOM 679 N N . GLU A 1 87 ? -11.387 3.698 9.332 1.00 91.88 87 GLU A N 1
ATOM 680 C CA . GLU A 1 87 ? -12.747 3.197 9.143 1.00 91.88 87 GLU A CA 1
ATOM 681 C C . GLU A 1 87 ? -12.882 1.721 9.535 1.00 91.88 87 GLU A C 1
ATOM 683 O O . GLU A 1 87 ? -13.905 1.319 10.090 1.00 91.88 87 GLU A O 1
ATOM 688 N N . ALA A 1 88 ? -11.841 0.906 9.342 1.00 91.75 88 ALA A N 1
ATOM 689 C CA . ALA A 1 88 ? -11.823 -0.472 9.836 1.00 91.75 88 ALA A CA 1
ATOM 690 C C . ALA A 1 88 ? -11.872 -0.539 11.376 1.00 91.75 88 ALA A C 1
ATOM 692 O O . ALA A 1 88 ? -12.642 -1.314 11.951 1.00 91.75 88 ALA A O 1
ATOM 693 N N . VAL A 1 89 ? -11.100 0.311 12.060 1.00 90.38 89 VAL A N 1
ATOM 694 C CA . VAL A 1 89 ? -11.104 0.376 13.530 1.00 90.38 89 VAL A CA 1
ATOM 695 C C . VAL A 1 89 ? -12.437 0.932 14.043 1.00 90.38 89 VAL A C 1
ATOM 697 O O . VAL A 1 89 ? -13.001 0.395 14.992 1.00 90.38 89 VAL A O 1
ATOM 700 N N . ARG A 1 90 ? -12.998 1.968 13.408 1.00 87.25 90 ARG A N 1
ATOM 701 C CA . ARG A 1 90 ? -14.308 2.529 13.789 1.00 87.25 90 ARG A CA 1
ATOM 702 C C . ARG A 1 90 ? -15.459 1.553 13.564 1.00 87.25 90 ARG A C 1
ATOM 704 O O . ARG A 1 90 ? -16.314 1.436 14.433 1.00 87.25 90 ARG A O 1
ATOM 711 N N . GLY A 1 91 ? -15.455 0.813 12.456 1.00 80.00 91 GLY A N 1
ATOM 712 C CA . GLY A 1 91 ? -16.471 -0.203 12.165 1.00 80.00 91 GLY A CA 1
ATOM 713 C C . GLY A 1 91 ? -16.469 -1.385 13.143 1.00 80.00 91 GLY A C 1
ATOM 714 O O . GLY A 1 91 ? -17.472 -2.081 13.267 1.00 80.00 91 GLY A O 1
ATOM 715 N N . THR A 1 92 ? -15.367 -1.597 13.868 1.00 67.38 92 THR A N 1
ATOM 716 C CA . THR A 1 92 ? -15.253 -2.610 14.932 1.00 67.38 92 THR A CA 1
ATOM 717 C C . THR A 1 92 ? -15.417 -2.025 16.342 1.00 67.38 92 THR A C 1
ATOM 719 O O . THR A 1 92 ? -15.481 -2.771 17.321 1.00 67.38 92 THR A O 1
ATOM 722 N N . ALA A 1 93 ? -15.510 -0.699 16.478 1.00 53.00 93 ALA A N 1
ATOM 723 C CA . ALA A 1 93 ? -15.536 -0.001 17.757 1.00 53.00 93 ALA A CA 1
ATOM 724 C C . ALA A 1 93 ? -16.942 0.108 18.374 1.00 53.00 93 ALA A C 1
ATOM 726 O O . ALA A 1 93 ? -17.928 0.365 17.688 1.00 53.00 93 ALA A O 1
ATOM 727 N N . ARG A 1 94 ? -17.031 -0.006 19.710 1.00 45.38 94 ARG A N 1
ATOM 728 C CA . ARG A 1 94 ? -18.214 0.426 20.486 1.00 45.38 94 ARG A CA 1
ATOM 729 C C . ARG A 1 94 ? -18.006 1.874 20.966 1.00 45.38 94 ARG A C 1
ATOM 731 O O . ARG A 1 94 ? -16.890 2.188 21.388 1.00 45.38 94 ARG A O 1
ATOM 738 N N . PRO A 1 95 ? -19.03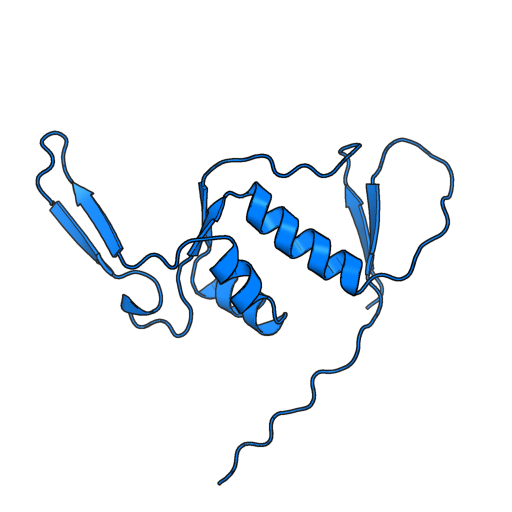2 2.752 20.979 1.00 40.50 95 PRO A N 1
ATOM 739 C CA . PRO A 1 95 ? -18.879 4.132 21.451 1.00 40.50 95 PRO A CA 1
ATOM 740 C C . PRO A 1 95 ? -18.397 4.181 22.912 1.00 40.50 95 PRO A C 1
ATOM 742 O O . PRO A 1 95 ? -19.072 3.685 23.813 1.00 40.50 95 PRO A O 1
ATOM 745 N N . GLY A 1 96 ? -17.217 4.756 23.166 1.00 42.62 96 GLY A N 1
ATOM 746 C CA . GLY A 1 96 ? -16.648 4.901 24.513 1.00 42.62 96 GLY A CA 1
ATOM 747 C C . GLY A 1 96 ? -16.884 6.297 25.100 1.00 42.62 96 GLY A C 1
ATOM 748 O O . GLY A 1 96 ? -16.432 7.283 24.519 1.00 42.62 96 GLY A O 1
ATOM 749 N N . ARG A 1 97 ? -17.538 6.384 26.270 1.00 37.47 97 ARG A N 1
ATOM 750 C CA . ARG A 1 97 ? -17.841 7.632 27.011 1.00 37.47 97 ARG A CA 1
ATOM 751 C C . ARG A 1 97 ? -16.597 8.484 27.299 1.00 37.47 97 ARG A C 1
ATOM 753 O O . ARG A 1 97 ? -15.619 7.979 27.846 1.00 37.47 97 ARG A O 1
ATOM 760 N N . ARG A 1 98 ? -16.657 9.774 26.953 1.00 36.50 98 ARG A N 1
ATOM 761 C CA . ARG A 1 98 ? -15.649 10.822 27.213 1.00 36.50 98 ARG A CA 1
ATOM 762 C C . ARG A 1 98 ? -15.307 10.889 28.712 1.00 36.50 98 ARG A C 1
ATOM 764 O O . ARG A 1 98 ? -16.220 10.972 29.525 1.00 36.50 98 ARG A O 1
ATOM 771 N N . ALA A 1 99 ? -14.021 10.856 29.052 1.00 33.09 99 ALA A N 1
ATOM 772 C CA . ALA A 1 99 ? -13.512 11.216 30.375 1.00 33.09 99 ALA A CA 1
ATOM 773 C C . ALA A 1 99 ? -12.426 12.277 30.172 1.00 33.09 99 ALA A C 1
ATOM 775 O O . ALA A 1 99 ? -11.597 12.152 29.269 1.00 33.09 99 ALA A O 1
ATOM 776 N N . ASP A 1 100 ? -12.518 13.356 30.937 1.00 42.12 100 ASP A N 1
ATOM 777 C CA . ASP A 1 100 ? -11.743 14.577 30.768 1.00 42.12 100 ASP A CA 1
ATOM 778 C C . ASP A 1 100 ? -10.246 14.370 31.024 1.00 42.12 100 ASP A C 1
ATOM 780 O O . ASP A 1 100 ? -9.855 14.004 32.130 1.00 42.12 100 ASP A O 1
ATOM 784 N N . ARG A 1 101 ? -9.422 14.646 30.000 1.00 35.75 101 ARG A N 1
ATOM 785 C CA . ARG A 1 101 ? -8.170 15.435 30.050 1.00 35.75 101 ARG A CA 1
ATOM 786 C C . ARG A 1 101 ? -7.510 15.467 28.658 1.00 35.75 101 ARG A C 1
ATOM 788 O O . ARG A 1 101 ? -7.153 14.433 28.116 1.00 35.75 101 ARG A O 1
ATOM 795 N N . ALA A 1 102 ? -7.402 16.682 28.113 1.00 39.19 102 ALA A N 1
ATOM 796 C CA . ALA A 1 102 ? -6.516 17.154 27.038 1.00 39.19 102 ALA A CA 1
ATOM 797 C C . ALA A 1 102 ? -6.346 16.294 25.752 1.00 39.19 102 ALA A C 1
ATOM 799 O O . ALA A 1 102 ? -5.575 15.344 25.691 1.00 39.19 102 ALA A O 1
ATOM 800 N N . SER A 1 103 ? -7.018 16.740 24.686 1.00 37.06 103 SER A N 1
ATOM 801 C CA . SER A 1 103 ? -6.567 16.735 23.276 1.00 37.06 103 SER A CA 1
ATOM 802 C C . SER A 1 103 ? -6.227 15.433 22.526 1.00 37.06 103 SER A C 1
ATOM 804 O O . SER A 1 103 ? -5.727 15.537 21.412 1.00 37.06 103 SER A O 1
ATOM 806 N N . ALA A 1 104 ? -6.537 14.234 23.028 1.0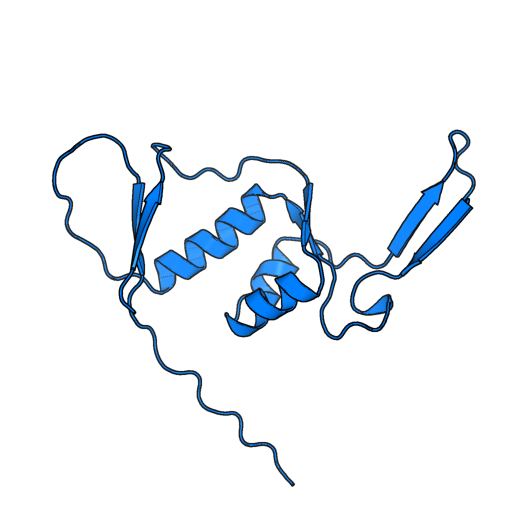0 43.66 104 ALA A N 1
ATOM 807 C CA . ALA A 1 104 ? -6.320 12.992 22.266 1.00 43.66 104 ALA A CA 1
ATOM 808 C C . ALA A 1 104 ? -7.600 12.474 21.576 1.00 43.66 104 ALA A C 1
ATOM 810 O O . ALA A 1 104 ? -8.641 12.296 22.220 1.00 43.66 104 ALA A O 1
ATOM 811 N N . HIS A 1 105 ? -7.534 12.171 20.273 1.00 51.78 105 HIS A N 1
ATOM 812 C CA . HIS A 1 105 ? -8.624 11.478 19.575 1.00 51.78 105 HIS A CA 1
ATOM 813 C C . HIS A 1 105 ? -8.593 9.983 19.947 1.00 51.78 105 HIS A C 1
ATOM 815 O O . HIS A 1 105 ? -7.616 9.290 19.669 1.00 51.78 105 HIS A O 1
ATOM 821 N N . ARG A 1 106 ? -9.675 9.464 20.551 1.00 53.16 106 ARG A N 1
ATOM 822 C CA . ARG A 1 106 ? -9.757 8.079 21.059 1.00 53.16 106 ARG A CA 1
ATOM 823 C C . ARG A 1 106 ? -10.636 7.190 20.183 1.00 53.16 106 ARG A C 1
ATOM 825 O O . ARG A 1 106 ? -11.779 7.545 19.89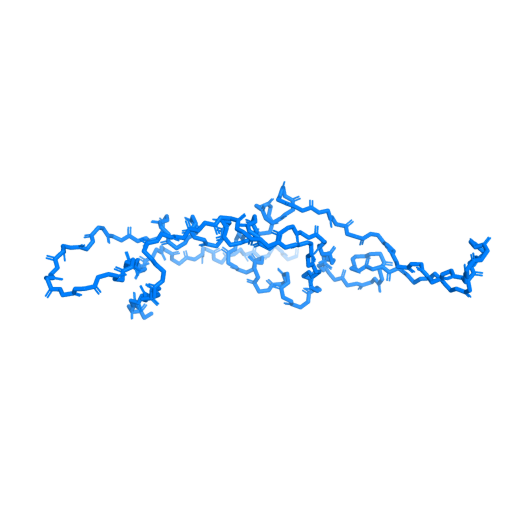6 1.00 53.16 106 ARG A O 1
ATOM 832 N N . VAL A 1 107 ? -10.142 6.005 19.824 1.00 57.22 107 VAL A N 1
ATOM 833 C CA . VAL A 1 107 ? -10.946 4.938 19.198 1.00 57.22 107 VAL A CA 1
ATOM 834 C C . VAL A 1 107 ? -10.781 3.648 20.009 1.00 57.22 107 VAL A C 1
ATOM 836 O O . VAL A 1 107 ? -9.661 3.256 20.329 1.00 57.22 107 VAL A O 1
ATOM 839 N N . ARG A 1 108 ? -11.897 3.004 20.380 1.00 48.59 108 ARG A N 1
ATOM 840 C CA . ARG A 1 108 ? -11.918 1.763 21.177 1.00 48.59 108 ARG A CA 1
ATOM 841 C C . ARG A 1 108 ? -12.351 0.593 20.301 1.00 48.59 108 ARG A C 1
ATOM 843 O O . ARG A 1 108 ? -13.540 0.467 20.032 1.00 48.59 108 ARG A O 1
ATOM 850 N N . ALA A 1 109 ? -11.424 -0.262 19.882 1.00 52.31 109 ALA A N 1
ATOM 851 C CA . ALA A 1 109 ? -11.753 -1.440 19.079 1.00 52.31 109 ALA A CA 1
ATOM 852 C C . ALA A 1 109 ? -12.432 -2.514 19.952 1.00 52.31 109 ALA A C 1
ATOM 854 O O . ALA A 1 109 ? -11.907 -2.891 21.001 1.00 52.31 109 ALA A O 1
ATOM 855 N N . GLY A 1 110 ? -13.612 -2.994 19.544 1.00 46.97 110 GLY A N 1
ATOM 856 C CA . GLY A 1 110 ? -14.324 -4.102 20.185 1.00 46.97 110 GLY A CA 1
ATOM 857 C C . GLY A 1 110 ? -14.136 -5.416 19.421 1.00 46.97 110 GLY A C 1
ATOM 858 O O . GLY A 1 110 ? -13.858 -5.422 18.223 1.00 46.97 110 GLY A O 1
ATOM 859 N N . ARG A 1 111 ? -14.310 -6.564 20.092 1.00 46.41 111 ARG A N 1
ATOM 860 C CA . ARG A 1 111 ? -14.325 -7.877 19.420 1.00 46.41 111 ARG A CA 1
ATOM 861 C C . ARG A 1 111 ? -15.543 -8.002 18.486 1.00 46.41 111 ARG A C 1
ATOM 863 O O . ARG A 1 111 ? -16.637 -8.322 18.945 1.00 46.41 111 ARG A O 1
ATOM 870 N N . GLY A 1 112 ? -15.334 -7.792 17.185 1.00 41.69 112 GLY A N 1
ATOM 871 C CA . GLY A 1 112 ? -16.223 -8.227 16.100 1.00 41.69 112 GLY A CA 1
ATOM 872 C C . GLY A 1 112 ? -15.946 -9.682 15.684 1.00 41.69 112 GLY A C 1
ATOM 873 O O . GLY A 1 112 ? -14.827 -10.164 15.821 1.00 41.69 112 GLY A O 1
ATOM 874 N N . ALA A 1 113 ? -16.994 -10.387 15.256 1.00 47.09 113 ALA A N 1
ATOM 875 C CA . ALA A 1 113 ? -17.131 -11.844 15.133 1.00 47.09 113 ALA A CA 1
ATOM 876 C C . ALA A 1 113 ? -15.999 -12.620 14.416 1.00 47.09 113 ALA A C 1
ATOM 878 O O . ALA A 1 113 ? -15.418 -12.168 13.435 1.00 47.09 113 ALA A O 1
ATOM 879 N N . ARG A 1 114 ? -15.757 -13.856 14.894 1.00 39.88 114 ARG A N 1
ATOM 880 C CA . ARG A 1 114 ? -14.841 -14.853 14.303 1.00 39.88 114 ARG A CA 1
ATOM 881 C C . ARG A 1 114 ? -15.136 -15.060 12.803 1.00 39.88 114 ARG A C 1
ATOM 883 O O . ARG A 1 114 ? -16.293 -15.336 12.477 1.00 39.88 114 ARG A O 1
ATOM 890 N N . PRO A 1 115 ? -14.129 -15.058 11.911 1.00 38.72 115 PRO A N 1
ATOM 891 C CA . PRO A 1 115 ? -14.331 -15.487 10.532 1.00 38.72 115 PRO A CA 1
ATOM 892 C C . PRO A 1 115 ? -14.707 -16.977 10.507 1.00 38.72 115 PRO A C 1
ATOM 894 O O . PRO A 1 115 ? -14.043 -17.818 11.123 1.00 38.72 115 PRO A O 1
ATOM 897 N N . ARG A 1 116 ? -15.808 -17.313 9.822 1.00 41.44 116 ARG A N 1
ATOM 898 C CA . ARG A 1 116 ? -16.193 -18.705 9.547 1.00 41.44 116 ARG A CA 1
ATOM 899 C C . ARG A 1 116 ? -15.089 -19.343 8.700 1.00 41.44 116 ARG A C 1
ATOM 901 O O . ARG A 1 116 ? -14.781 -18.846 7.621 1.00 41.44 116 ARG A O 1
ATOM 908 N N . ARG A 1 117 ? -14.503 -20.441 9.194 1.00 36.25 117 ARG A N 1
ATOM 909 C CA . ARG A 1 117 ? -13.572 -21.287 8.432 1.00 36.25 117 ARG A CA 1
ATOM 910 C C . ARG A 1 117 ? -14.232 -21.687 7.113 1.00 36.25 117 ARG A C 1
ATOM 912 O O . ARG A 1 117 ? -15.251 -22.375 7.125 1.00 36.25 117 ARG A O 1
ATOM 919 N N . LEU A 1 118 ? -13.628 -21.277 6.004 1.00 40.66 118 LEU A N 1
ATOM 920 C CA . LEU A 1 118 ? -13.951 -21.778 4.676 1.00 40.66 118 LEU A CA 1
ATOM 921 C C . LEU A 1 118 ? -13.499 -23.246 4.618 1.00 40.66 118 LEU A C 1
ATOM 923 O O . LEU A 1 118 ? -12.302 -23.535 4.648 1.00 40.66 118 LEU A O 1
ATOM 927 N N . GLN A 1 119 ? -14.452 -24.178 4.625 1.00 39.91 119 GLN A N 1
ATOM 928 C CA . GLN A 1 119 ? -14.170 -25.589 4.368 1.00 39.91 119 GLN A CA 1
ATOM 929 C C . GLN A 1 119 ? -13.813 -25.732 2.885 1.00 39.91 119 GLN A C 1
ATOM 931 O O . GLN A 1 119 ? -14.591 -25.334 2.020 1.00 39.91 119 GLN A O 1
ATOM 936 N N . ARG A 1 120 ? -12.618 -26.254 2.596 1.00 34.66 120 ARG A N 1
ATOM 937 C CA . ARG A 1 120 ? -12.206 -26.607 1.233 1.00 34.66 120 ARG A CA 1
ATOM 938 C C . ARG A 1 120 ? -12.879 -27.931 0.838 1.00 34.66 120 ARG A C 1
ATOM 940 O O . ARG A 1 120 ? -12.817 -28.860 1.647 1.00 34.66 120 ARG A O 1
ATOM 947 N N . PRO A 1 121 ? -13.505 -28.046 -0.346 1.00 44.34 121 PRO A N 1
ATOM 948 C CA . PRO A 1 121 ? -13.945 -29.339 -0.856 1.00 44.34 121 PRO A CA 1
ATOM 949 C C . PRO A 1 121 ? -12.731 -30.175 -1.296 1.00 44.34 121 PRO A C 1
ATOM 951 O O . PRO A 1 121 ? -11.673 -29.619 -1.597 1.00 44.34 121 PRO A O 1
ATOM 954 N N . ARG A 1 122 ? -12.902 -31.500 -1.231 1.00 45.81 122 ARG A N 1
ATOM 955 C CA . ARG A 1 122 ? -11.903 -32.529 -1.559 1.00 45.81 122 ARG A CA 1
ATOM 956 C C . ARG A 1 122 ? -11.569 -32.565 -3.042 1.00 45.81 122 ARG A C 1
ATOM 958 O O . ARG A 1 122 ? -12.500 -32.323 -3.839 1.00 45.81 122 ARG A O 1
#